Protein AF-A0A3C1VI60-F1 (afdb_monomer_lite)

Foldseek 3Di:
DVVVVVVVVLVLVVQADDDDPDDDAAQDKDKDWDWDQDQQFTKTKIKIKGFHHDDPQKTKIKIKMKIKGDWDWGADSVDGPFIKTWHIKIKIKIKMFMCGNVDSGTQKMKMWMKMWTWIWHDDDPDIDIDIDIDIDIDIDHDD

pLDDT: mean 86.21, std 11.4, range [46.69, 97.0]

Sequence (143 aa):
MSKTMDQMKESFSSSSTPLPEEAVGPGAKWEYQTRIKSQGMTIDQNLHYELIAIEGDRLTLRSTITQNAANQKIQNPAMPGLKVDLTKMTGNGTGSSTFDLGRIMPVSGTLAEKTEVIMDMNVGQQKQTMDMKMDMNITLESK

Radius of gyration: 17.86 Å; chains: 1; bounding box: 43×27×51 Å

Secondary structure (DSSP, 8-state):
-HHHHHHHHHHHHHHS----SS---TT-EEEEEEEEEETTEEEEEEEEEEEEEEETTEEEEEEEEEEEE-SEEEE-SSSTT-EEEEEEEEEEEEEEEEEETT-SS-SEEEEEEEEEEEEEEEETTEEEEEEEEEEEEEEEE--

Structure (mmCIF, N/CA/C/O backbone):
data_AF-A0A3C1VI60-F1
#
_entry.id   AF-A0A3C1VI60-F1
#
loop_
_atom_site.group_PDB
_atom_site.id
_atom_site.type_symbol
_atom_site.label_atom_id
_atom_site.label_alt_id
_atom_site.label_comp_id
_atom_site.label_asym_id
_atom_site.label_entity_id
_atom_site.label_seq_id
_atom_site.pdbx_PDB_ins_code
_atom_site.Cartn_x
_atom_site.Cartn_y
_atom_site.Cartn_z
_atom_site.occupancy
_atom_site.B_iso_or_equiv
_atom_site.auth_seq_id
_atom_site.auth_comp_id
_atom_site.auth_asym_id
_atom_site.auth_atom_id
_atom_site.pdbx_PDB_model_num
ATOM 1 N N . MET A 1 1 ? -14.517 -12.414 -22.421 1.00 46.69 1 MET A N 1
ATOM 2 C CA . MET A 1 1 ? -15.181 -12.179 -21.120 1.00 46.69 1 MET A CA 1
ATOM 3 C C . MET A 1 1 ? -14.306 -12.497 -19.898 1.00 46.69 1 MET A C 1
ATOM 5 O O . MET A 1 1 ? -14.598 -11.923 -18.863 1.00 46.69 1 MET A O 1
ATOM 9 N N . SER A 1 2 ? -13.228 -13.308 -19.963 1.00 60.38 2 SER A N 1
ATOM 10 C CA . SER A 1 2 ? -12.425 -13.597 -18.746 1.00 60.38 2 SER A CA 1
ATOM 11 C C . SER A 1 2 ? -11.623 -12.393 -18.229 1.00 60.38 2 SER A C 1
ATOM 13 O O . SER A 1 2 ? -11.704 -12.096 -17.049 1.00 60.38 2 SER A O 1
ATOM 15 N N . LYS A 1 3 ? -10.962 -11.618 -19.102 1.00 58.25 3 LYS A N 1
ATOM 16 C CA . LYS A 1 3 ? -10.099 -10.495 -18.678 1.00 58.25 3 LYS A CA 1
ATOM 17 C C . LYS A 1 3 ? -10.816 -9.439 -17.819 1.00 58.25 3 LYS A C 1
ATOM 19 O O . LYS A 1 3 ? -10.228 -8.910 -16.886 1.00 58.25 3 LYS A O 1
ATOM 24 N N . THR A 1 4 ? -12.084 -9.151 -18.116 1.00 62.44 4 THR A N 1
ATOM 25 C CA . THR A 1 4 ? -12.909 -8.212 -17.335 1.00 62.44 4 THR A CA 1
ATOM 26 C C . THR A 1 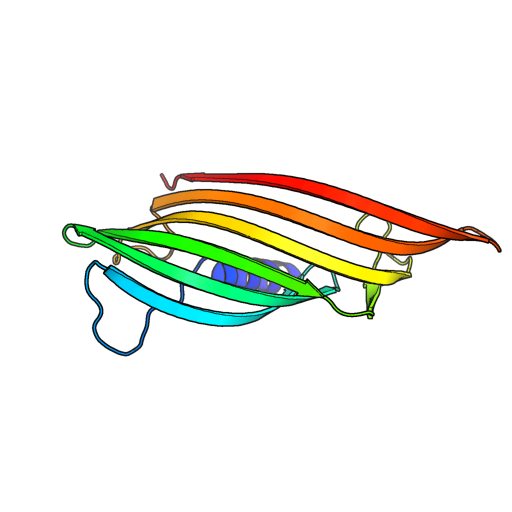4 ? -13.271 -8.781 -15.961 1.00 62.44 4 THR A C 1
ATOM 28 O O . THR A 1 4 ? -13.244 -8.054 -14.976 1.00 62.44 4 THR A O 1
ATOM 31 N N . MET A 1 5 ? -13.559 -10.084 -15.882 1.00 64.25 5 MET A N 1
ATOM 32 C CA . MET A 1 5 ? -13.832 -10.784 -14.622 1.00 64.25 5 MET A CA 1
ATOM 33 C C . MET A 1 5 ? -12.572 -10.882 -13.753 1.00 64.25 5 MET A C 1
ATOM 35 O O . MET A 1 5 ? -12.642 -10.689 -12.544 1.00 64.25 5 MET A O 1
ATOM 39 N N . ASP A 1 6 ? -11.417 -11.118 -14.378 1.00 64.44 6 ASP A N 1
ATOM 40 C CA . ASP A 1 6 ? -10.115 -11.174 -13.711 1.00 64.44 6 ASP A CA 1
ATOM 41 C C . ASP A 1 6 ? -9.741 -9.801 -13.127 1.00 64.44 6 ASP A C 1
ATOM 43 O O . ASP A 1 6 ? -9.397 -9.713 -11.952 1.00 64.44 6 ASP A O 1
ATOM 47 N N . GLN A 1 7 ? -9.931 -8.712 -13.884 1.00 60.81 7 GLN A N 1
ATOM 48 C CA . GLN A 1 7 ? -9.746 -7.342 -13.379 1.00 60.81 7 GLN A CA 1
ATOM 49 C C . GLN A 1 7 ? -10.727 -6.982 -12.257 1.00 60.81 7 GLN A C 1
ATOM 51 O O . GLN A 1 7 ? -10.355 -6.289 -11.310 1.00 60.81 7 GLN A O 1
ATOM 56 N N . MET A 1 8 ? -11.977 -7.446 -12.339 1.00 60.78 8 MET A N 1
ATOM 57 C CA . MET A 1 8 ? -12.966 -7.227 -11.283 1.00 60.78 8 MET A CA 1
ATOM 58 C C . MET A 1 8 ? -12.575 -7.978 -10.007 1.00 60.78 8 MET A C 1
ATOM 60 O O . MET A 1 8 ? -12.654 -7.414 -8.921 1.00 60.78 8 MET A O 1
ATOM 64 N N . LYS A 1 9 ? -12.085 -9.215 -10.141 1.00 59.09 9 LYS A N 1
ATOM 65 C CA . LYS A 1 9 ? -11.574 -10.021 -9.032 1.00 59.09 9 LYS A CA 1
ATOM 66 C C . LYS A 1 9 ? -10.329 -9.403 -8.402 1.00 59.09 9 LYS A C 1
ATOM 68 O O . LYS A 1 9 ? -10.267 -9.330 -7.184 1.00 59.09 9 LYS A O 1
ATOM 73 N N . GLU A 1 10 ? -9.375 -8.928 -9.200 1.00 64.31 10 GLU A N 1
ATOM 74 C CA . GLU A 1 10 ? -8.189 -8.215 -8.704 1.00 64.31 10 GLU A CA 1
ATOM 75 C C . GLU A 1 10 ? -8.582 -6.941 -7.949 1.00 64.31 10 GLU A C 1
ATOM 77 O O . GLU A 1 10 ? -8.114 -6.718 -6.834 1.00 64.31 10 GLU A O 1
ATOM 82 N N . SER A 1 11 ? -9.513 -6.159 -8.505 1.00 61.19 11 SER A N 1
ATOM 83 C CA . SER A 1 11 ? -10.050 -4.961 -7.846 1.00 61.19 11 SER A CA 1
ATOM 84 C C . SER A 1 11 ? -10.710 -5.318 -6.508 1.00 61.19 11 SER A C 1
ATOM 86 O O . SER A 1 11 ? -10.464 -4.664 -5.497 1.00 61.19 11 SER A O 1
ATOM 88 N N . PHE A 1 12 ? -11.478 -6.410 -6.470 1.00 60.28 12 PHE A N 1
ATOM 89 C CA . PHE A 1 12 ? -12.150 -6.889 -5.265 1.00 60.28 12 PHE A CA 1
ATOM 90 C C . PHE A 1 12 ? -11.169 -7.397 -4.202 1.00 60.28 12 PHE A C 1
ATOM 92 O O . PHE A 1 12 ? -11.238 -6.981 -3.048 1.00 60.28 12 PHE A O 1
ATOM 99 N N . SER A 1 13 ? -10.209 -8.238 -4.593 1.00 61.00 13 SER A N 1
ATOM 100 C CA . SER A 1 13 ? -9.163 -8.753 -3.704 1.00 61.00 13 SER A CA 1
ATOM 101 C C . SER A 1 13 ? -8.262 -7.646 -3.158 1.00 61.00 13 SER A C 1
ATOM 103 O O . SER A 1 13 ? -7.792 -7.760 -2.033 1.00 61.00 13 SER A O 1
ATOM 105 N N . SER A 1 14 ? -8.054 -6.562 -3.912 1.00 60.97 14 SER A N 1
ATOM 106 C CA . SER A 1 14 ? -7.334 -5.382 -3.415 1.00 60.97 14 SER A CA 1
ATOM 107 C C . SER A 1 14 ? -8.150 -4.533 -2.430 1.00 60.97 14 SER A C 1
ATOM 109 O O . SER A 1 14 ? -7.574 -3.786 -1.645 1.00 60.97 14 SER A O 1
ATOM 111 N N . SER A 1 15 ? -9.484 -4.654 -2.452 1.00 59.94 15 SER A N 1
ATOM 112 C CA . SER A 1 15 ? -10.396 -3.892 -1.587 1.00 59.94 15 SER A CA 1
ATOM 113 C C . SER A 1 15 ? -10.756 -4.597 -0.276 1.00 59.94 15 SER A C 1
ATOM 115 O O . SER A 1 15 ? -11.126 -3.931 0.691 1.00 59.94 15 SER A O 1
ATOM 117 N N . SER A 1 16 ? -10.634 -5.929 -0.213 1.00 65.88 16 SER A N 1
ATOM 118 C CA . SER A 1 16 ? -10.853 -6.686 1.020 1.00 65.88 16 SER A CA 1
ATOM 119 C C . SER A 1 16 ? -9.639 -6.558 1.939 1.00 65.88 16 SER A C 1
ATOM 121 O O . SER A 1 16 ? -8.559 -7.044 1.603 1.00 65.88 16 SER A O 1
ATOM 123 N N . THR A 1 17 ? -9.802 -5.932 3.105 1.00 71.62 17 THR A N 1
ATOM 124 C CA . THR A 1 17 ? -8.741 -5.910 4.117 1.00 71.62 17 THR A CA 1
ATOM 125 C C . THR A 1 17 ? -8.608 -7.287 4.773 1.00 71.62 17 THR A C 1
ATOM 127 O O . THR A 1 17 ? -9.601 -7.806 5.285 1.00 71.62 17 THR A O 1
ATOM 130 N N . PRO A 1 18 ? -7.409 -7.894 4.779 1.00 80.25 18 PRO A N 1
ATOM 131 C CA . PRO A 1 18 ? -7.190 -9.168 5.447 1.00 80.25 18 PRO A CA 1
ATOM 132 C C . PRO A 1 18 ? -7.281 -8.966 6.958 1.00 80.25 18 PRO A C 1
ATOM 134 O O . PRO A 1 18 ? -6.466 -8.255 7.546 1.00 80.25 18 PRO A O 1
ATOM 137 N N . LEU A 1 19 ? -8.291 -9.577 7.575 1.00 83.06 19 LEU A N 1
ATOM 138 C CA . LEU A 1 19 ? -8.440 -9.617 9.026 1.00 83.06 19 LEU A CA 1
ATOM 139 C C . LEU A 1 19 ? -7.627 -10.793 9.604 1.00 83.06 19 LEU A C 1
ATOM 141 O O . LEU A 1 19 ? -7.561 -11.842 8.958 1.00 83.06 19 LEU A O 1
ATOM 145 N N . 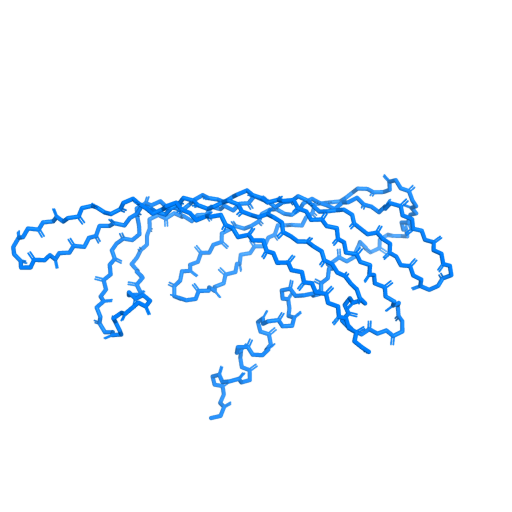PRO A 1 20 ? -7.018 -10.646 10.795 1.00 86.50 20 PRO A N 1
ATOM 146 C CA . PRO A 1 20 ? -6.345 -11.750 11.482 1.00 86.50 20 PRO A CA 1
ATOM 147 C C . PRO A 1 20 ? -7.301 -12.899 11.844 1.00 86.50 20 PRO A C 1
ATOM 149 O O . PRO A 1 20 ? -8.491 -12.673 12.051 1.00 86.50 20 PRO A O 1
ATOM 152 N N . GLU A 1 21 ? -6.772 -14.124 11.958 1.00 85.38 21 GLU A N 1
ATOM 153 C CA . GLU A 1 21 ? -7.546 -15.287 12.436 1.00 85.38 21 GLU A CA 1
ATOM 154 C C . GLU A 1 21 ? -7.887 -15.184 13.930 1.00 85.38 21 GLU A C 1
ATOM 156 O O . GLU A 1 21 ? -8.937 -15.649 14.375 1.00 85.38 21 GLU A O 1
ATOM 161 N N . GLU A 1 22 ? -7.000 -14.567 14.710 1.00 86.56 22 GLU A N 1
ATOM 162 C CA . GLU A 1 22 ? -7.229 -14.303 16.125 1.00 86.56 22 GLU A CA 1
ATOM 163 C C . GLU A 1 22 ? -8.227 -13.158 16.311 1.00 86.56 22 GLU A C 1
ATOM 165 O O . GLU A 1 22 ? -8.251 -12.187 15.551 1.00 86.56 22 GLU A O 1
ATOM 170 N N . ALA A 1 23 ? -9.038 -13.242 17.366 1.00 85.19 23 ALA A N 1
ATOM 171 C CA . ALA A 1 23 ? -9.946 -12.162 17.717 1.00 85.19 23 ALA A CA 1
ATOM 172 C C . ALA A 1 23 ? -9.150 -10.896 18.071 1.00 85.19 23 ALA A C 1
ATOM 174 O O . ALA A 1 23 ? -8.336 -10.893 18.995 1.00 85.19 23 ALA A O 1
ATOM 175 N N . VAL A 1 24 ? -9.422 -9.808 17.353 1.00 88.56 24 VAL A N 1
ATOM 176 C CA . VAL A 1 24 ? -8.772 -8.510 17.552 1.00 88.56 24 VAL A CA 1
ATOM 177 C C . VAL A 1 24 ? -9.752 -7.461 18.066 1.00 88.56 24 VAL A C 1
ATOM 179 O O . VAL A 1 24 ? -10.942 -7.489 17.758 1.00 88.56 24 VAL A O 1
ATOM 182 N N . GLY A 1 25 ? -9.236 -6.516 18.851 1.00 90.62 25 GLY A N 1
ATOM 183 C CA . GLY A 1 25 ? -9.973 -5.356 19.351 1.00 90.62 25 GLY A CA 1
ATOM 184 C C . GLY A 1 25 ? -9.270 -4.035 19.018 1.00 90.62 25 GLY A C 1
ATOM 185 O O . GLY A 1 25 ? -8.192 -4.045 18.417 1.00 90.62 25 GLY A O 1
ATOM 186 N N . PRO A 1 26 ? -9.854 -2.887 19.402 1.00 93.94 26 PRO A N 1
ATOM 187 C CA . PRO A 1 26 ? -9.238 -1.578 19.194 1.00 93.94 26 PRO A CA 1
ATOM 188 C C . PRO A 1 26 ? -7.790 -1.519 19.707 1.00 93.94 26 PRO A C 1
ATOM 190 O O . PRO A 1 26 ? -7.484 -1.988 20.801 1.00 93.94 26 PRO A O 1
ATOM 193 N N . GLY A 1 27 ? -6.898 -0.948 18.901 1.00 92.88 27 GLY A N 1
ATOM 194 C CA . GLY A 1 27 ? -5.453 -0.893 19.127 1.00 92.88 27 GLY A CA 1
ATOM 195 C C . GLY A 1 27 ? -4.669 -2.077 18.553 1.00 92.88 27 GLY A C 1
ATOM 196 O O . GLY A 1 27 ? -3.438 -2.011 18.518 1.00 92.88 27 GLY A O 1
ATOM 197 N N . ALA A 1 28 ? -5.338 -3.135 18.082 1.00 95.31 28 ALA A N 1
ATOM 198 C CA . ALA A 1 28 ? -4.670 -4.258 17.430 1.00 95.31 28 ALA A CA 1
ATOM 199 C C . ALA A 1 28 ? -3.949 -3.815 16.152 1.00 95.31 28 ALA A C 1
ATOM 201 O O . ALA A 1 28 ? -4.456 -2.987 15.389 1.00 95.31 28 ALA A O 1
ATOM 202 N N . LYS A 1 29 ? -2.769 -4.396 15.921 1.00 95.50 29 LYS A N 1
ATOM 203 C CA . LYS A 1 29 ? -1.912 -4.112 14.768 1.00 95.50 29 LYS A CA 1
ATOM 204 C C . LYS A 1 29 ? -1.473 -5.404 14.122 1.00 95.50 29 LYS A C 1
ATOM 206 O O . LYS A 1 29 ? -1.083 -6.334 14.823 1.00 95.50 29 LYS A O 1
ATOM 211 N N . TRP A 1 30 ? -1.510 -5.440 12.801 1.00 94.75 30 TRP A N 1
ATOM 212 C CA . TRP A 1 30 ? -1.040 -6.588 12.044 1.00 94.75 30 TRP A CA 1
ATOM 213 C C . TRP A 1 30 ? -0.427 -6.154 10.725 1.00 94.75 30 TRP A C 1
ATOM 215 O O . TRP A 1 30 ? -0.640 -5.043 10.236 1.00 94.75 30 TRP A O 1
ATOM 225 N N . GLU A 1 31 ? 0.367 -7.060 10.178 1.00 93.50 31 GLU A N 1
ATOM 226 C CA . GLU A 1 31 ? 1.062 -6.894 8.917 1.00 93.50 31 GLU A CA 1
ATOM 227 C C . GLU A 1 31 ? 0.508 -7.892 7.905 1.00 93.50 31 GLU A C 1
ATOM 229 O O . GLU A 1 31 ? 0.200 -9.038 8.242 1.00 93.50 31 GLU A O 1
ATOM 234 N N . TYR A 1 32 ? 0.388 -7.453 6.660 1.00 91.19 32 TYR A N 1
ATOM 235 C CA . TYR A 1 32 ? 0.019 -8.295 5.543 1.00 91.19 32 TYR A CA 1
ATOM 236 C C . TYR A 1 32 ? 0.946 -8.026 4.368 1.00 91.19 32 TYR A C 1
ATOM 238 O O . TYR A 1 32 ? 0.960 -6.941 3.786 1.00 91.19 32 TYR A O 1
ATOM 246 N N . GLN A 1 33 ? 1.706 -9.052 4.009 1.00 92.75 33 GLN A N 1
ATOM 247 C CA . GLN A 1 33 ? 2.586 -9.026 2.856 1.00 92.75 33 GLN A CA 1
ATOM 248 C C . GLN A 1 33 ? 1.913 -9.745 1.699 1.00 92.75 33 GLN A C 1
ATOM 250 O O . GLN A 1 33 ? 1.429 -10.870 1.835 1.00 92.75 33 GLN A O 1
ATOM 255 N N . THR A 1 34 ? 1.902 -9.102 0.542 1.00 90.44 34 THR A N 1
ATOM 256 C CA . THR A 1 34 ? 1.328 -9.682 -0.664 1.00 90.44 34 THR A CA 1
ATOM 257 C C . THR A 1 34 ? 2.130 -9.295 -1.890 1.00 90.44 34 THR A C 1
ATOM 259 O O . THR A 1 34 ? 2.900 -8.337 -1.896 1.00 90.44 34 THR A O 1
ATOM 262 N N . ARG A 1 35 ? 1.945 -10.069 -2.951 1.00 90.44 35 ARG A N 1
ATOM 263 C CA . ARG A 1 35 ? 2.530 -9.810 -4.258 1.00 90.44 35 ARG A CA 1
ATOM 264 C C . ARG A 1 35 ? 1.405 -9.666 -5.259 1.00 90.44 35 ARG A C 1
ATOM 266 O O . ARG A 1 35 ? 0.755 -10.653 -5.607 1.00 90.44 35 ARG A O 1
ATOM 273 N N . ILE A 1 36 ? 1.203 -8.451 -5.748 1.00 87.38 36 ILE A N 1
ATOM 274 C CA . ILE A 1 36 ? 0.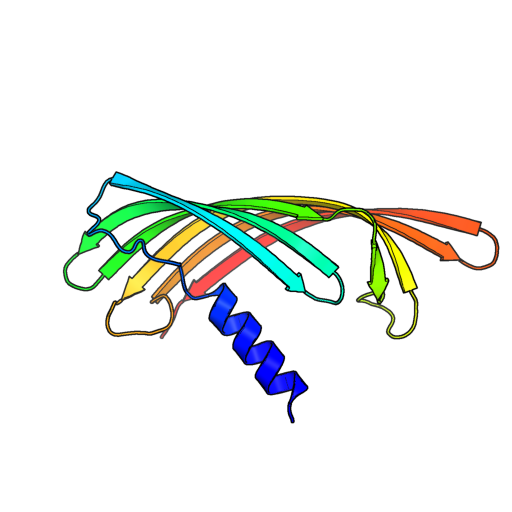173 -8.160 -6.740 1.00 87.38 36 ILE A CA 1
ATOM 275 C C . ILE A 1 36 ? 0.770 -8.139 -8.142 1.00 87.38 36 ILE A C 1
ATOM 277 O O . ILE A 1 36 ? 1.932 -7.784 -8.352 1.00 87.38 36 ILE A O 1
ATOM 281 N N . LYS A 1 37 ? -0.047 -8.516 -9.124 1.00 84.38 37 LYS A N 1
ATOM 282 C CA . LYS A 1 37 ? 0.246 -8.286 -10.535 1.00 84.38 37 LYS A CA 1
ATOM 283 C C . LYS A 1 37 ? -0.676 -7.181 -11.019 1.00 84.38 37 LYS A C 1
ATOM 285 O O . LYS A 1 37 ? -1.884 -7.342 -10.968 1.00 84.38 37 LYS A O 1
ATOM 290 N N . SER A 1 38 ? -0.118 -6.064 -11.465 1.00 77.06 38 SER A N 1
ATOM 291 C CA . SER A 1 38 ? -0.899 -4.924 -11.945 1.00 77.06 38 SER A CA 1
ATOM 292 C C . SER A 1 38 ? -0.248 -4.338 -13.183 1.00 77.06 38 SER A C 1
ATOM 294 O O . SER A 1 38 ? 0.955 -4.097 -13.200 1.00 77.06 38 SER A O 1
ATOM 296 N N . GLN A 1 39 ? -1.033 -4.150 -14.248 1.00 73.38 39 GLN A N 1
ATOM 297 C CA . GLN A 1 39 ? -0.571 -3.552 -15.511 1.00 73.38 39 GLN A CA 1
ATOM 298 C C . GLN A 1 39 ? 0.688 -4.227 -16.103 1.00 73.38 39 GLN A C 1
ATOM 300 O O . GLN A 1 39 ? 1.500 -3.598 -16.772 1.00 73.38 39 GLN A O 1
ATOM 305 N N . GLY A 1 40 ? 0.864 -5.531 -15.864 1.00 78.50 40 GLY A N 1
ATOM 306 C CA . GLY A 1 40 ? 2.040 -6.284 -16.316 1.00 78.50 40 GLY A CA 1
ATOM 307 C C . GLY A 1 40 ? 3.280 -6.152 -15.424 1.00 78.50 40 GLY A C 1
ATOM 308 O O . GLY A 1 40 ? 4.307 -6.733 -15.762 1.00 78.50 40 GLY A O 1
ATOM 309 N N . MET A 1 41 ? 3.181 -5.446 -14.297 1.00 86.44 41 MET A N 1
ATOM 310 C CA . MET A 1 41 ? 4.189 -5.388 -13.239 1.00 86.44 41 MET A CA 1
ATOM 311 C C . MET A 1 41 ? 3.864 -6.396 -12.140 1.00 86.44 41 MET A C 1
ATOM 313 O O . MET A 1 41 ? 2.701 -6.607 -11.807 1.00 86.44 41 MET A O 1
ATOM 317 N N . THR A 1 42 ? 4.894 -6.985 -11.548 1.00 91.56 42 THR A N 1
ATOM 318 C CA . THR A 1 42 ? 4.824 -7.713 -10.279 1.00 91.56 42 THR A CA 1
ATOM 319 C C . THR A 1 42 ? 5.333 -6.795 -9.178 1.00 91.56 42 THR A C 1
ATOM 321 O O . THR A 1 42 ? 6.481 -6.358 -9.244 1.00 91.56 42 THR A O 1
ATOM 324 N N . ILE A 1 43 ? 4.485 -6.493 -8.201 1.00 92.75 43 ILE A N 1
ATOM 325 C CA . ILE A 1 43 ? 4.753 -5.528 -7.132 1.00 92.75 43 ILE A CA 1
ATOM 326 C C . ILE A 1 43 ? 4.646 -6.270 -5.805 1.00 92.75 43 ILE A C 1
ATOM 328 O O . ILE A 1 43 ? 3.630 -6.911 -5.534 1.00 92.75 43 ILE A O 1
ATOM 332 N N . ASP A 1 44 ? 5.690 -6.184 -4.990 1.00 95.06 44 ASP A N 1
ATOM 333 C CA . ASP A 1 44 ? 5.641 -6.604 -3.597 1.00 95.06 44 ASP A CA 1
ATOM 334 C C . ASP A 1 44 ? 5.053 -5.453 -2.777 1.00 95.06 44 ASP A C 1
ATOM 336 O O . ASP A 1 44 ? 5.471 -4.299 -2.909 1.00 95.06 44 ASP A O 1
ATOM 340 N N . GLN A 1 45 ? 4.053 -5.764 -1.960 1.00 94.06 45 GLN A N 1
ATOM 341 C CA . GLN A 1 45 ? 3.396 -4.820 -1.071 1.00 94.06 45 GLN A CA 1
ATOM 342 C C . GLN A 1 45 ? 3.487 -5.325 0.361 1.00 94.06 45 GLN A C 1
ATOM 344 O O . GLN A 1 45 ? 3.221 -6.496 0.638 1.00 94.06 45 GLN A O 1
ATOM 349 N N . ASN A 1 46 ? 3.803 -4.415 1.269 1.00 95.38 46 ASN A N 1
ATOM 350 C CA . ASN A 1 46 ? 3.695 -4.641 2.695 1.00 95.38 46 ASN A CA 1
ATOM 351 C C . ASN A 1 46 ? 2.716 -3.627 3.290 1.00 95.38 46 ASN A C 1
ATOM 353 O O . ASN A 1 46 ? 2.923 -2.413 3.181 1.00 95.38 46 ASN A O 1
ATOM 357 N N . LEU A 1 47 ? 1.629 -4.143 3.857 1.00 94.19 47 LEU A N 1
ATOM 358 C CA . LEU A 1 47 ? 0.546 -3.376 4.447 1.00 94.19 47 LEU A CA 1
ATOM 359 C C . LEU A 1 47 ? 0.571 -3.549 5.961 1.00 94.19 47 LEU A C 1
ATOM 361 O O . LEU A 1 47 ? 0.513 -4.669 6.459 1.00 94.19 47 LEU A O 1
ATOM 365 N N . HIS A 1 48 ? 0.584 -2.441 6.694 1.00 95.38 48 HIS A N 1
ATOM 366 C CA . HIS A 1 48 ? 0.375 -2.454 8.136 1.00 95.38 48 HIS A CA 1
ATOM 367 C C . HIS A 1 48 ? -0.983 -1.861 8.452 1.00 95.38 48 HIS A C 1
ATOM 369 O O . HIS A 1 48 ? -1.304 -0.755 8.016 1.00 95.38 48 HIS A O 1
ATOM 375 N N . TYR A 1 49 ? -1.755 -2.584 9.247 1.00 95.00 49 TYR A N 1
ATOM 376 C CA . TYR A 1 49 ? -3.075 -2.173 9.687 1.00 95.00 49 TYR A CA 1
ATOM 377 C C . TYR A 1 49 ? -3.082 -1.896 11.185 1.00 95.00 49 TYR A C 1
ATOM 379 O O . TYR A 1 49 ? -2.386 -2.548 11.963 1.00 95.00 49 TYR A O 1
ATOM 387 N N . GLU A 1 50 ? -3.898 -0.928 11.583 1.00 96.06 50 GLU A N 1
ATOM 388 C CA . GLU A 1 50 ? -4.238 -0.632 12.969 1.00 96.06 50 GLU A CA 1
ATOM 389 C C . GLU A 1 50 ? -5.760 -0.528 13.071 1.00 96.06 50 GLU A C 1
ATOM 391 O O . GLU A 1 50 ? -6.381 0.300 12.396 1.00 96.06 50 GLU A O 1
ATOM 396 N N . LEU A 1 51 ? -6.366 -1.364 13.912 1.00 95.75 51 LEU A N 1
ATOM 397 C CA . LEU A 1 51 ? -7.787 -1.274 14.219 1.00 95.75 51 LEU A CA 1
ATOM 398 C C . LEU A 1 51 ? -8.011 -0.124 15.198 1.00 95.75 51 LEU A C 1
ATOM 400 O O . LEU A 1 51 ? -7.606 -0.189 16.352 1.00 95.75 51 LEU A O 1
ATOM 404 N N . ILE A 1 52 ? -8.657 0.941 14.736 1.00 97.00 52 ILE A N 1
ATOM 405 C CA . ILE A 1 52 ? -8.850 2.168 15.511 1.00 97.00 52 ILE A CA 1
ATOM 406 C C . ILE A 1 52 ? -10.084 2.061 16.402 1.00 97.00 52 ILE A C 1
ATOM 408 O O . ILE A 1 52 ? -10.027 2.418 17.576 1.00 97.00 52 ILE A O 1
ATOM 412 N N . ALA A 1 53 ? -11.195 1.571 15.851 1.00 95.56 53 ALA A N 1
ATOM 413 C CA . ALA A 1 53 ? -12.470 1.516 16.553 1.00 95.56 53 ALA A CA 1
ATOM 414 C C . ALA A 1 53 ? -13.352 0.373 16.045 1.00 95.56 53 ALA A C 1
ATOM 416 O O . ALA A 1 53 ? -13.293 0.010 14.867 1.00 95.56 53 ALA A O 1
ATOM 417 N N . ILE A 1 54 ? -14.186 -0.141 16.951 1.00 94.50 54 ILE A N 1
ATOM 418 C CA . ILE A 1 54 ? -15.304 -1.042 16.665 1.00 94.50 54 ILE A CA 1
ATOM 419 C C . ILE A 1 54 ? -16.565 -0.397 17.246 1.00 94.50 54 ILE A C 1
ATOM 421 O O . ILE A 1 54 ? -16.635 -0.163 18.452 1.00 94.50 54 ILE A O 1
ATOM 425 N N . GLU A 1 55 ? -17.557 -0.128 16.402 1.00 94.06 55 GLU A N 1
ATOM 426 C CA . GLU A 1 55 ? -18.833 0.488 16.771 1.00 94.06 55 GLU A CA 1
ATOM 427 C C . GLU A 1 55 ? -19.983 -0.355 16.209 1.00 94.06 55 GLU A C 1
ATOM 429 O O . GLU A 1 55 ? -20.388 -0.203 15.058 1.00 94.06 55 GLU A O 1
ATOM 434 N N . GLY A 1 56 ? -20.490 -1.294 17.013 1.00 91.81 56 GLY A N 1
ATOM 435 C CA . GLY A 1 56 ? -21.465 -2.276 16.535 1.00 91.81 56 GLY A CA 1
ATOM 436 C C . GLY A 1 56 ? -20.850 -3.189 15.472 1.00 91.81 56 GLY A C 1
ATOM 437 O O . GLY A 1 56 ? -19.934 -3.951 15.773 1.00 91.81 56 GLY A O 1
ATOM 438 N N . ASP A 1 57 ? -21.352 -3.105 14.242 1.00 91.00 57 ASP A N 1
ATOM 439 C CA . ASP A 1 57 ? -20.854 -3.825 13.063 1.00 91.00 57 ASP A CA 1
ATOM 440 C C . ASP A 1 57 ? -19.831 -3.023 12.240 1.00 91.00 57 ASP A C 1
ATOM 442 O O . ASP A 1 57 ? -19.350 -3.510 11.212 1.00 91.00 57 ASP A O 1
ATOM 446 N N . ARG A 1 58 ? -19.474 -1.807 12.682 1.00 92.88 58 ARG A N 1
ATOM 447 C CA . ARG A 1 58 ? -18.546 -0.924 11.970 1.00 92.88 58 ARG A CA 1
ATOM 448 C C . ARG A 1 58 ? -17.133 -1.014 12.514 1.00 92.88 58 ARG A C 1
ATOM 450 O O . ARG A 1 58 ? -16.908 -0.867 13.712 1.00 92.88 58 ARG A O 1
ATOM 457 N N . LEU A 1 59 ? -16.172 -1.182 11.611 1.00 92.94 59 LEU A N 1
ATOM 458 C CA . LEU A 1 59 ? -14.742 -1.196 11.915 1.00 92.94 59 LEU A CA 1
ATOM 459 C C . LEU A 1 59 ? -14.073 0.005 11.262 1.00 92.94 59 LEU A C 1
ATOM 461 O O . LEU A 1 59 ? -14.282 0.241 10.076 1.00 92.94 59 LEU A O 1
ATOM 465 N N . THR A 1 60 ? -13.227 0.724 11.994 1.00 95.12 60 THR A N 1
ATOM 466 C CA . THR A 1 60 ? -12.351 1.746 11.402 1.00 95.12 60 THR A CA 1
ATOM 467 C C . THR A 1 60 ? -10.910 1.277 11.450 1.00 95.12 60 THR A C 1
ATOM 469 O O . THR A 1 60 ? -10.380 1.007 12.527 1.00 95.12 60 THR A O 1
ATOM 472 N N . LEU A 1 61 ? -10.271 1.207 10.286 1.00 94.81 61 LEU A N 1
ATOM 473 C CA . LEU A 1 61 ? -8.886 0.792 10.122 1.00 94.81 61 LEU A CA 1
ATOM 474 C C . LEU A 1 61 ? -8.044 1.953 9.619 1.00 94.81 61 LEU A C 1
ATOM 476 O O . LEU A 1 61 ? -8.433 2.660 8.690 1.00 94.81 61 LEU A O 1
ATOM 480 N N . ARG A 1 62 ? -6.852 2.099 10.187 1.00 96.31 62 ARG A N 1
ATOM 481 C CA . ARG A 1 62 ? -5.768 2.872 9.587 1.00 96.31 62 ARG A CA 1
ATOM 482 C C . ARG A 1 62 ? -4.825 1.911 8.884 1.00 96.31 62 ARG A C 1
ATOM 484 O O . ARG A 1 62 ? -4.543 0.839 9.411 1.00 96.31 62 ARG A O 1
ATOM 491 N N . SER A 1 63 ? -4.320 2.309 7.725 1.00 95.00 63 SER A N 1
ATOM 492 C CA . SER A 1 63 ? -3.364 1.516 6.959 1.00 95.00 63 SER A CA 1
ATOM 493 C C . SER A 1 63 ? -2.137 2.332 6.575 1.00 95.00 63 SER A C 1
ATOM 495 O O . SER A 1 63 ? -2.256 3.500 6.200 1.00 95.00 63 SER A O 1
ATOM 497 N N . THR A 1 64 ? -0.968 1.704 6.595 1.00 96.56 64 THR A N 1
ATOM 498 C CA . THR A 1 64 ? 0.214 2.170 5.868 1.00 96.56 64 THR A CA 1
ATOM 499 C C . THR A 1 64 ? 0.614 1.120 4.845 1.00 96.56 64 THR A C 1
ATOM 501 O O . THR A 1 64 ? 0.460 -0.077 5.074 1.00 96.56 64 THR A O 1
ATOM 504 N N . ILE A 1 65 ? 1.075 1.571 3.685 1.00 95.19 65 ILE A N 1
ATOM 505 C CA . ILE A 1 65 ? 1.438 0.712 2.563 1.00 95.19 65 ILE A CA 1
ATOM 506 C C . ILE A 1 65 ? 2.855 1.071 2.157 1.00 95.19 65 ILE A C 1
ATOM 508 O O . ILE A 1 65 ? 3.169 2.246 1.974 1.00 95.19 65 ILE A O 1
ATOM 512 N N . THR A 1 66 ? 3.691 0.060 1.980 1.00 96.94 66 THR A N 1
ATOM 513 C CA . THR A 1 66 ? 4.971 0.188 1.290 1.00 96.94 66 THR A CA 1
ATOM 514 C C . THR A 1 66 ? 4.969 -0.746 0.094 1.00 96.94 66 THR A C 1
ATOM 516 O O . THR A 1 66 ? 4.424 -1.849 0.152 1.00 96.94 66 THR A O 1
ATOM 519 N N . GLN A 1 67 ? 5.518 -0.278 -1.018 1.00 95.69 67 GLN A N 1
ATOM 520 C CA . GLN A 1 67 ? 5.544 -1.021 -2.266 1.00 95.69 67 GLN A CA 1
ATOM 521 C C . GLN A 1 67 ? 6.934 -0.987 -2.866 1.00 95.69 67 GLN A C 1
ATOM 523 O O . GLN A 1 67 ? 7.605 0.050 -2.858 1.00 95.69 67 GLN A O 1
ATOM 528 N N . ASN A 1 68 ? 7.326 -2.098 -3.471 1.00 96.50 68 ASN A N 1
ATOM 529 C CA . ASN A 1 68 ? 8.518 -2.167 -4.287 1.00 96.50 68 ASN A CA 1
ATOM 530 C C . ASN A 1 68 ? 8.310 -3.104 -5.473 1.00 96.50 68 ASN A C 1
ATOM 532 O O . ASN A 1 68 ? 7.618 -4.116 -5.387 1.00 96.50 68 ASN A O 1
ATOM 536 N N . ALA A 1 69 ? 8.968 -2.798 -6.584 1.00 95.25 69 ALA A N 1
ATOM 537 C CA . ALA A 1 69 ? 9.086 -3.730 -7.691 1.00 95.25 69 ALA A CA 1
ATOM 538 C C . ALA A 1 69 ? 10.536 -3.764 -8.173 1.00 95.25 69 ALA A C 1
ATOM 540 O O . ALA A 1 69 ? 11.151 -2.721 -8.414 1.00 95.25 69 ALA A O 1
ATOM 541 N N . ALA A 1 70 ? 11.075 -4.977 -8.287 1.00 91.50 70 ALA A N 1
ATOM 542 C CA . ALA A 1 70 ? 12.408 -5.215 -8.824 1.00 91.50 70 ALA A CA 1
ATOM 543 C C . ALA A 1 70 ? 12.428 -5.084 -10.355 1.00 91.50 70 ALA A C 1
ATOM 545 O O . ALA A 1 70 ? 11.375 -4.996 -10.999 1.00 91.50 70 ALA A O 1
ATOM 546 N N . ASN A 1 71 ? 13.638 -5.123 -10.924 1.00 93.50 71 ASN A N 1
ATOM 547 C CA . ASN A 1 71 ? 13.852 -5.040 -12.365 1.00 93.50 71 ASN A CA 1
ATOM 548 C C . ASN A 1 71 ? 13.040 -6.091 -13.118 1.00 93.50 71 ASN A C 1
ATOM 550 O O . ASN A 1 71 ? 13.182 -7.290 -12.869 1.00 93.50 71 ASN A O 1
ATOM 554 N N . GLN A 1 72 ? 12.222 -5.649 -14.069 1.00 93.69 72 GLN A N 1
ATOM 555 C CA . GLN A 1 72 ? 11.381 -6.544 -14.857 1.00 93.69 72 GLN A CA 1
ATOM 556 C C . GLN A 1 72 ? 10.961 -5.905 -16.179 1.00 93.69 72 GLN A C 1
ATOM 558 O O . GLN A 1 72 ? 10.835 -4.689 -16.299 1.00 93.69 72 GLN A O 1
ATOM 563 N N . LYS A 1 73 ? 10.706 -6.748 -17.181 1.00 90.81 73 LYS A N 1
ATOM 564 C CA . LYS A 1 73 ? 10.156 -6.304 -18.464 1.00 90.81 73 LYS A CA 1
ATOM 565 C C . LYS A 1 73 ? 8.650 -6.184 -18.362 1.00 90.81 73 LYS A C 1
ATOM 567 O O . LYS A 1 73 ? 7.979 -7.182 -18.104 1.00 90.81 73 LYS A O 1
ATOM 572 N N . ILE A 1 74 ? 8.133 -4.994 -18.630 1.00 89.31 74 ILE A N 1
ATOM 573 C CA . ILE A 1 74 ? 6.708 -4.687 -18.501 1.00 89.31 74 ILE A CA 1
ATOM 574 C C . ILE A 1 74 ? 6.171 -4.191 -19.839 1.00 89.31 74 ILE A C 1
ATOM 576 O O . ILE A 1 74 ? 6.921 -3.719 -20.699 1.00 89.31 74 ILE A O 1
ATOM 580 N N . GLN A 1 75 ? 4.868 -4.342 -20.048 1.00 82.12 75 GLN A N 1
ATOM 581 C CA . GLN A 1 75 ? 4.216 -3.683 -21.176 1.00 82.12 75 GLN A CA 1
ATOM 582 C C . GLN A 1 75 ? 4.098 -2.198 -20.852 1.00 82.12 75 GLN A C 1
ATOM 584 O O . GLN A 1 75 ? 3.744 -1.847 -19.729 1.00 82.12 75 GLN A O 1
ATOM 589 N N . ASN A 1 76 ? 4.389 -1.333 -21.821 1.00 74.88 76 ASN A N 1
ATOM 590 C CA . ASN A 1 76 ? 4.185 0.096 -21.646 1.00 74.88 76 ASN A CA 1
ATOM 591 C C . ASN A 1 76 ? 2.676 0.364 -21.448 1.00 74.88 76 ASN A C 1
ATOM 593 O O . ASN A 1 76 ? 1.898 0.048 -22.355 1.00 74.88 76 ASN A O 1
ATOM 597 N N . PRO A 1 77 ? 2.246 0.951 -20.312 1.00 66.88 77 PRO A N 1
ATOM 598 C CA . PRO A 1 77 ? 0.826 1.192 -20.046 1.00 66.88 77 PRO A CA 1
ATOM 599 C C . PRO A 1 77 ? 0.166 2.137 -21.060 1.00 66.88 77 PRO A C 1
ATOM 601 O O . PRO A 1 77 ? -1.023 2.006 -21.339 1.00 66.88 77 PRO A O 1
ATOM 604 N N . ALA A 1 78 ? 0.935 3.067 -21.638 1.00 71.25 78 ALA A N 1
ATOM 605 C CA . ALA A 1 78 ? 0.460 4.037 -22.623 1.00 71.25 78 ALA A CA 1
ATOM 606 C C . ALA A 1 78 ? 0.533 3.521 -24.072 1.00 71.25 78 ALA A C 1
ATOM 608 O O . ALA A 1 78 ? -0.164 4.037 -24.943 1.00 71.25 78 ALA A O 1
ATOM 609 N N . MET A 1 79 ? 1.372 2.515 -24.350 1.00 73.75 79 MET A N 1
ATOM 610 C CA . MET A 1 79 ? 1.607 1.989 -25.700 1.00 73.75 79 MET A CA 1
ATOM 611 C C . MET A 1 79 ? 1.587 0.453 -25.713 1.00 73.75 79 MET A C 1
ATOM 613 O O . MET A 1 79 ? 2.636 -0.187 -25.564 1.00 73.75 79 MET A O 1
ATOM 617 N N . PRO A 1 80 ? 0.410 -0.163 -25.932 1.00 72.56 80 PRO A N 1
ATOM 618 C CA . PRO A 1 80 ? 0.287 -1.611 -26.048 1.00 72.56 80 PRO A CA 1
ATOM 619 C C . PRO A 1 80 ? 1.234 -2.183 -27.113 1.00 72.56 80 PRO A C 1
ATOM 621 O O . PRO A 1 80 ? 1.305 -1.681 -28.231 1.00 72.56 80 PRO A O 1
ATOM 624 N N . GLY A 1 81 ? 1.960 -3.249 -26.770 1.00 75.31 81 GLY A N 1
ATOM 625 C CA . GLY A 1 81 ? 2.916 -3.913 -27.667 1.00 75.31 81 GLY A CA 1
ATOM 626 C C . GLY A 1 81 ? 4.368 -3.435 -27.540 1.00 75.31 81 GLY A C 1
ATOM 627 O O . GLY A 1 81 ? 5.272 -4.177 -27.927 1.00 75.31 81 GLY A O 1
ATOM 628 N N . LEU A 1 82 ? 4.621 -2.274 -26.926 1.00 82.69 82 LEU A N 1
ATOM 629 C CA . LEU A 1 82 ? 5.973 -1.844 -26.570 1.00 82.69 82 LEU A CA 1
ATOM 630 C C . LEU A 1 82 ? 6.364 -2.421 -25.204 1.00 82.69 82 LEU A C 1
ATOM 632 O O . LEU A 1 82 ? 5.649 -2.244 -24.217 1.00 82.69 82 LEU A O 1
ATOM 636 N N . LYS A 1 83 ? 7.509 -3.106 -25.136 1.00 83.62 83 LYS A N 1
ATOM 637 C CA . LYS A 1 83 ? 8.108 -3.536 -23.866 1.00 83.62 83 LYS A CA 1
ATOM 638 C C . LYS A 1 83 ? 9.095 -2.482 -23.382 1.00 83.62 83 LYS A C 1
ATOM 640 O O . LYS A 1 83 ? 9.903 -2.001 -24.172 1.00 83.62 83 LYS A O 1
ATOM 645 N N . VAL A 1 84 ? 9.041 -2.174 -22.093 1.00 88.81 84 VAL A N 1
ATOM 646 C CA . VAL A 1 84 ? 10.000 -1.301 -21.406 1.00 88.81 84 VAL A CA 1
ATOM 647 C C . VAL A 1 84 ? 10.622 -2.056 -20.239 1.00 88.81 84 VAL A C 1
ATOM 649 O O . VAL A 1 84 ? 10.027 -3.004 -19.713 1.00 88.81 84 VAL A O 1
ATOM 652 N N . ASP A 1 85 ? 11.833 -1.666 -19.865 1.00 91.50 85 ASP A N 1
ATOM 653 C CA . ASP A 1 85 ? 12.508 -2.216 -18.698 1.00 91.50 85 ASP A CA 1
ATOM 654 C C . ASP A 1 85 ? 12.140 -1.342 -17.494 1.00 91.50 85 ASP A C 1
ATOM 656 O O . ASP A 1 85 ? 12.517 -0.176 -17.419 1.00 91.50 85 ASP A O 1
ATOM 660 N N . LEU A 1 86 ? 11.364 -1.886 -16.557 1.00 93.00 86 LEU A N 1
ATOM 661 C CA . LEU A 1 86 ? 11.202 -1.269 -15.246 1.00 93.00 86 LEU A CA 1
ATOM 662 C C . LEU A 1 86 ? 12.509 -1.475 -14.485 1.00 93.00 86 LEU A C 1
ATOM 664 O O . LEU A 1 86 ? 12.905 -2.619 -14.268 1.00 93.00 86 LEU A O 1
ATOM 668 N N . THR A 1 87 ? 13.156 -0.388 -14.079 1.00 93.94 87 THR A N 1
ATOM 669 C CA . THR A 1 87 ? 14.425 -0.402 -13.332 1.00 93.94 87 THR A CA 1
ATOM 670 C C . THR A 1 87 ? 14.196 -0.213 -11.835 1.00 93.94 87 THR A C 1
ATOM 672 O O . THR A 1 87 ? 14.997 -0.627 -11.004 1.00 93.94 87 THR A O 1
ATOM 675 N N . LYS A 1 88 ? 13.107 0.450 -11.449 1.00 93.06 88 LYS A N 1
ATOM 676 C CA . LYS A 1 88 ? 12.736 0.592 -10.042 1.00 93.06 88 LYS A CA 1
ATOM 677 C C . LYS A 1 88 ? 11.284 1.014 -9.937 1.00 93.06 88 LYS A C 1
ATOM 679 O O . LYS A 1 88 ? 10.845 1.889 -10.676 1.00 93.06 88 LYS A O 1
ATOM 684 N N . MET A 1 89 ? 10.573 0.465 -8.966 1.00 94.81 89 MET A N 1
ATOM 685 C CA . MET A 1 89 ? 9.363 1.085 -8.440 1.00 94.81 89 MET A CA 1
ATOM 686 C C . MET A 1 89 ? 9.448 1.092 -6.922 1.00 94.81 89 MET A C 1
ATOM 688 O O . MET A 1 89 ? 9.778 0.067 -6.324 1.00 94.81 89 MET A O 1
ATOM 692 N N . THR A 1 90 ? 9.122 2.226 -6.314 1.00 96.75 90 THR A N 1
ATOM 693 C CA . THR A 1 90 ? 8.910 2.342 -4.868 1.00 96.75 90 THR A CA 1
ATOM 694 C C . THR A 1 90 ? 7.659 3.152 -4.592 1.00 96.75 90 THR A C 1
ATOM 696 O O . THR A 1 90 ? 7.447 4.178 -5.234 1.00 96.75 90 THR A O 1
ATOM 699 N N . GLY A 1 91 ? 6.854 2.720 -3.629 1.00 95.94 91 GLY A N 1
ATOM 700 C CA . GLY A 1 91 ? 5.632 3.406 -3.223 1.00 95.94 91 GLY A CA 1
ATOM 701 C C . GLY A 1 91 ? 5.493 3.454 -1.709 1.00 95.94 91 GLY A C 1
ATOM 702 O O . GLY A 1 91 ? 5.910 2.524 -1.022 1.00 95.94 91 GLY A O 1
ATOM 703 N N . ASN A 1 92 ? 4.924 4.539 -1.191 1.00 97.00 92 ASN A N 1
ATOM 704 C CA . ASN A 1 92 ? 4.533 4.659 0.209 1.00 97.00 92 ASN A CA 1
ATOM 705 C C . ASN A 1 92 ? 3.174 5.343 0.293 1.00 97.00 92 ASN A C 1
ATOM 707 O O . ASN A 1 92 ? 2.973 6.386 -0.330 1.00 97.00 92 ASN A O 1
ATOM 711 N N . GLY A 1 93 ? 2.267 4.797 1.093 1.00 95.62 93 GLY A N 1
ATOM 712 C CA . GLY A 1 93 ? 0.938 5.359 1.265 1.00 95.62 93 GLY A CA 1
ATOM 713 C C . GLY A 1 93 ? 0.408 5.233 2.681 1.00 95.62 93 GLY A C 1
ATOM 714 O O . GLY A 1 93 ? 0.846 4.388 3.463 1.00 95.62 93 GLY A O 1
ATOM 715 N N . THR A 1 94 ? -0.547 6.092 3.008 1.00 96.50 94 THR A N 1
ATOM 716 C CA . THR A 1 94 ? -1.310 6.049 4.252 1.00 96.50 94 THR A CA 1
ATOM 717 C C . THR A 1 94 ? -2.790 6.194 3.946 1.00 96.50 94 THR A C 1
ATOM 719 O O . THR A 1 94 ? -3.188 6.909 3.027 1.00 96.50 94 THR A O 1
ATOM 722 N N . GLY A 1 95 ? -3.621 5.497 4.709 1.00 94.44 95 GLY A N 1
ATOM 723 C CA . GLY A 1 95 ? -5.054 5.490 4.480 1.00 94.44 95 GLY A CA 1
ATOM 724 C C . GLY A 1 95 ? -5.860 5.250 5.741 1.00 94.44 95 GLY A C 1
ATOM 725 O O . GLY A 1 95 ? -5.338 4.859 6.788 1.00 94.44 95 GLY A O 1
ATOM 726 N N . SER A 1 96 ? -7.154 5.505 5.614 1.00 94.44 96 SER A N 1
ATOM 727 C CA . SER A 1 96 ? -8.169 5.183 6.606 1.00 94.44 96 SER A CA 1
ATOM 728 C C . SER A 1 96 ? -9.349 4.566 5.882 1.00 94.44 96 SER A C 1
ATOM 730 O O . SER A 1 96 ? -9.729 5.037 4.818 1.00 94.44 96 SER A O 1
ATOM 732 N N . SER A 1 97 ? -9.951 3.530 6.440 1.00 93.00 97 SER A N 1
ATOM 733 C CA . SER A 1 97 ? -11.120 2.879 5.850 1.00 93.00 97 SER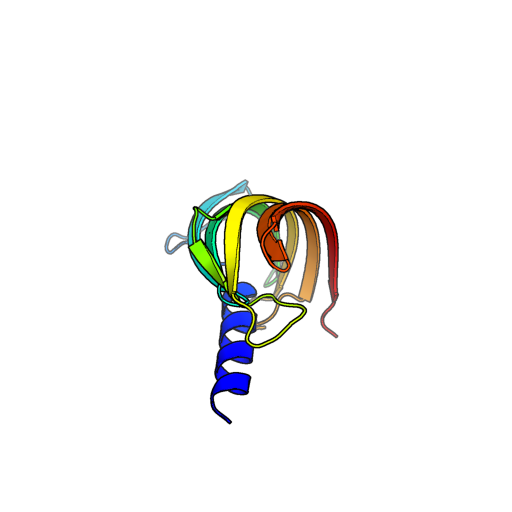 A CA 1
ATOM 734 C C . SER A 1 97 ? -12.108 2.501 6.935 1.00 93.00 97 SER A C 1
ATOM 736 O O . SER A 1 97 ? -11.719 2.117 8.037 1.00 93.00 97 SER A O 1
ATOM 738 N N . THR A 1 98 ? -13.390 2.631 6.621 1.00 93.12 98 THR A N 1
ATOM 739 C CA . THR A 1 98 ? -14.473 2.182 7.484 1.00 93.12 98 THR A CA 1
ATOM 740 C C . THR A 1 98 ? -15.193 1.040 6.789 1.00 93.12 98 THR A C 1
ATOM 742 O O . THR A 1 98 ? -15.638 1.170 5.648 1.00 93.12 98 THR A O 1
ATOM 745 N N . PHE A 1 99 ? -15.315 -0.081 7.486 1.00 90.38 99 PHE A N 1
ATOM 746 C CA . PHE A 1 99 ? -16.024 -1.272 7.043 1.00 90.38 99 PHE A CA 1
ATOM 747 C C . PHE A 1 99 ? -17.314 -1.431 7.827 1.00 90.38 99 PHE A C 1
ATOM 749 O O . PHE A 1 99 ? -17.400 -1.028 8.982 1.00 90.38 99 PHE A O 1
ATOM 756 N N . ASP A 1 100 ? -18.295 -2.040 7.183 1.00 90.88 100 ASP A N 1
ATOM 757 C CA . ASP A 1 100 ? -19.518 -2.549 7.787 1.00 90.88 100 ASP A CA 1
ATOM 758 C C . ASP A 1 100 ? -19.476 -4.061 7.560 1.00 90.88 100 ASP A C 1
ATOM 760 O O . ASP A 1 100 ? -19.380 -4.499 6.414 1.00 90.88 100 ASP A O 1
ATOM 764 N N . LEU A 1 101 ? -19.464 -4.855 8.634 1.00 87.25 101 LEU A N 1
ATOM 765 C CA . LEU A 1 101 ? -19.292 -6.311 8.559 1.00 87.25 101 LEU A CA 1
ATOM 766 C C . LEU A 1 101 ? -20.433 -7.023 7.813 1.00 87.25 101 LEU A C 1
ATOM 768 O O . LEU A 1 101 ? -20.271 -8.171 7.401 1.00 87.25 101 LEU A O 1
ATOM 772 N N . GLY A 1 102 ? -21.571 -6.354 7.603 1.00 86.88 102 GLY A N 1
ATOM 773 C CA . GLY A 1 102 ? -22.656 -6.838 6.752 1.00 86.88 102 GLY A CA 1
ATOM 774 C C . GLY A 1 102 ? -22.431 -6.592 5.256 1.00 86.88 102 GLY A C 1
ATOM 775 O O . GLY A 1 102 ? -23.241 -7.030 4.435 1.00 86.88 102 GLY A O 1
ATOM 776 N N . ARG A 1 103 ? -21.359 -5.886 4.873 1.00 85.06 103 ARG A N 1
ATOM 777 C CA . ARG A 1 103 ? -21.055 -5.486 3.495 1.00 85.06 103 ARG A CA 1
ATOM 778 C C . ARG A 1 103 ? -19.683 -5.988 3.074 1.00 85.06 103 ARG A C 1
ATOM 780 O O . ARG A 1 103 ? -18.756 -6.086 3.866 1.00 85.06 103 ARG A O 1
ATOM 787 N N . ILE A 1 104 ? -19.542 -6.270 1.781 1.00 75.69 104 ILE A N 1
ATOM 788 C CA . ILE A 1 104 ? -18.263 -6.755 1.252 1.00 75.69 104 ILE A CA 1
ATOM 789 C C . ILE A 1 104 ? -17.295 -5.603 0.943 1.00 75.69 104 ILE A C 1
ATOM 791 O O . ILE A 1 104 ? -16.083 -5.771 1.029 1.00 75.69 104 ILE A O 1
ATOM 795 N N . MET A 1 105 ? -17.825 -4.426 0.600 1.00 79.44 105 MET A N 1
ATOM 796 C CA . MET A 1 105 ? -17.026 -3.231 0.327 1.00 79.44 105 MET A CA 1
ATOM 797 C C . MET A 1 105 ? -16.977 -2.316 1.557 1.00 79.44 105 MET A C 1
ATOM 799 O O . MET A 1 105 ? -17.977 -2.230 2.279 1.00 79.44 105 MET A O 1
ATOM 803 N N . PRO A 1 106 ? -15.868 -1.580 1.767 1.00 85.38 106 PRO A N 1
ATOM 804 C CA . PRO A 1 106 ? -15.832 -0.518 2.761 1.00 85.38 106 PRO A CA 1
ATOM 805 C C . PRO A 1 106 ? -16.933 0.519 2.498 1.00 85.38 106 PRO A C 1
ATOM 807 O O . PRO A 1 106 ? -17.236 0.850 1.350 1.00 85.38 106 PRO A O 1
ATOM 810 N N . VAL A 1 107 ? -17.516 1.058 3.570 1.00 91.12 107 VAL A N 1
ATOM 811 C CA . VAL A 1 107 ? -18.510 2.138 3.479 1.00 91.12 107 VAL A CA 1
ATOM 812 C C . VAL A 1 107 ? -17.858 3.469 3.123 1.00 91.12 107 VAL A C 1
ATOM 814 O O . VAL A 1 107 ? -18.463 4.287 2.433 1.00 91.12 107 VAL A O 1
ATOM 817 N N . SER A 1 108 ? -16.615 3.673 3.555 1.00 92.25 108 SER A N 1
ATOM 818 C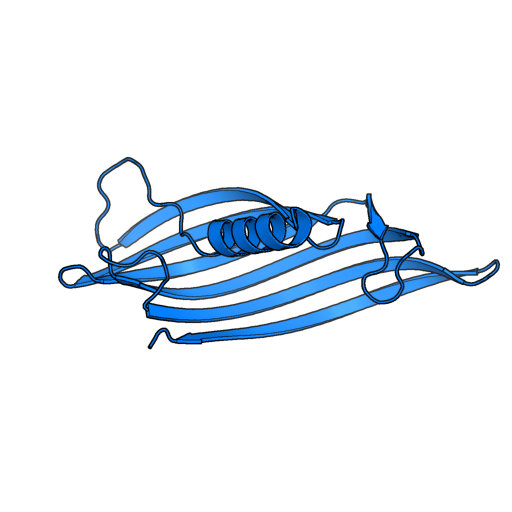 CA . SER A 1 108 ? -15.813 4.833 3.196 1.00 92.25 108 SER A CA 1
ATOM 819 C C . SER A 1 108 ? -14.325 4.526 3.303 1.00 92.25 108 SER A C 1
ATOM 821 O O . SER A 1 108 ? -13.905 3.589 3.988 1.00 92.25 108 SER A O 1
ATOM 823 N N . GLY A 1 109 ? -13.508 5.330 2.633 1.00 91.88 109 GLY A N 1
ATOM 824 C CA . GLY A 1 109 ? -12.072 5.280 2.829 1.00 91.88 109 GLY A CA 1
ATOM 825 C C . GLY A 1 109 ? -11.317 6.383 2.113 1.00 91.88 109 GLY A C 1
ATOM 826 O O . GLY A 1 109 ? -11.805 6.986 1.160 1.00 91.88 109 GLY A O 1
ATOM 827 N N . THR A 1 110 ? -10.105 6.629 2.584 1.00 93.38 110 THR A N 1
ATOM 828 C CA . THR A 1 110 ? -9.129 7.524 1.979 1.00 93.38 110 THR A CA 1
ATOM 829 C C . THR A 1 110 ? -7.792 6.813 1.856 1.00 93.38 110 THR A C 1
ATOM 831 O O . THR A 1 110 ? -7.412 6.021 2.721 1.00 93.38 110 THR A O 1
ATOM 834 N N . LEU A 1 111 ? -7.066 7.103 0.783 1.00 92.50 111 LEU A N 1
ATOM 835 C CA . LEU A 1 111 ? -5.699 6.645 0.574 1.00 92.50 111 LEU A CA 1
ATOM 836 C C . LEU A 1 111 ? -4.907 7.763 -0.097 1.00 92.50 111 LEU A C 1
ATOM 838 O O . LEU A 1 111 ? -5.265 8.210 -1.183 1.00 92.50 111 LEU A O 1
ATOM 842 N N . ALA A 1 112 ? -3.834 8.198 0.551 1.00 94.19 112 ALA A N 1
ATOM 843 C CA . ALA A 1 112 ? -2.823 9.061 -0.036 1.00 94.19 112 ALA A CA 1
ATOM 844 C C . ALA A 1 112 ? -1.576 8.217 -0.296 1.00 94.19 112 ALA A C 1
ATOM 846 O O . ALA A 1 112 ? -1.029 7.619 0.629 1.00 94.19 112 ALA A O 1
ATOM 847 N N . GLU A 1 113 ? -1.125 8.158 -1.541 1.00 93.56 113 GLU A N 1
ATOM 848 C CA . GLU A 1 113 ? 0.005 7.335 -1.957 1.00 93.56 113 GLU A CA 1
ATOM 849 C C . GLU A 1 113 ? 0.970 8.138 -2.822 1.00 93.56 113 GLU A C 1
ATOM 851 O O . GLU A 1 113 ? 0.564 8.905 -3.692 1.00 93.56 113 GLU A O 1
ATOM 856 N N . LYS A 1 114 ? 2.265 7.942 -2.584 1.00 96.31 114 LYS A N 1
ATOM 857 C CA . LYS A 1 114 ? 3.344 8.484 -3.403 1.00 96.31 114 LYS A CA 1
ATOM 858 C C . LYS A 1 114 ? 4.112 7.345 -4.033 1.00 96.31 114 LYS A C 1
ATOM 860 O O . LYS A 1 114 ? 4.576 6.459 -3.315 1.00 96.31 114 LYS A O 1
ATOM 865 N N . THR A 1 115 ? 4.314 7.403 -5.340 1.00 94.38 115 THR A N 1
ATOM 866 C CA . THR A 1 115 ? 5.027 6.372 -6.096 1.00 94.38 115 THR A CA 1
ATOM 867 C C . THR A 1 115 ? 6.109 7.003 -6.963 1.00 94.38 115 THR A C 1
ATOM 869 O O . THR A 1 115 ? 5.874 7.996 -7.645 1.00 94.38 115 THR A O 1
ATOM 872 N N . GLU A 1 116 ? 7.297 6.407 -6.956 1.00 95.50 116 GLU A N 1
ATOM 873 C CA . GLU A 1 116 ? 8.399 6.692 -7.877 1.00 95.50 116 GLU A CA 1
ATOM 874 C C . GLU A 1 116 ? 8.595 5.470 -8.778 1.00 95.50 116 GLU A C 1
ATOM 876 O O . GLU A 1 116 ? 8.703 4.341 -8.289 1.00 95.50 116 GLU A O 1
ATOM 881 N N . VAL A 1 117 ? 8.629 5.696 -10.088 1.00 93.25 117 VAL A N 1
ATOM 882 C CA . VAL A 1 117 ? 8.801 4.667 -11.114 1.00 93.25 117 VAL A CA 1
ATOM 883 C C . VAL A 1 117 ? 9.920 5.101 -12.051 1.00 93.25 117 VAL A C 1
ATOM 885 O O . VAL A 1 117 ? 9.821 6.135 -12.704 1.00 93.25 117 VAL A O 1
ATOM 888 N N . ILE A 1 118 ? 10.964 4.282 -12.153 1.00 93.88 118 ILE A N 1
ATOM 889 C CA . ILE A 1 118 ? 12.084 4.486 -13.070 1.00 93.88 118 ILE A CA 1
ATOM 890 C C . ILE A 1 118 ? 12.013 3.414 -14.148 1.00 93.88 118 ILE A C 1
ATOM 892 O O . ILE A 1 118 ? 12.065 2.218 -13.848 1.00 93.88 118 ILE A O 1
ATOM 896 N N . MET A 1 119 ? 11.914 3.841 -15.401 1.00 92.19 119 MET A N 1
ATOM 897 C CA . MET A 1 119 ? 11.862 2.954 -16.558 1.00 92.19 119 MET A CA 1
ATOM 898 C C . MET A 1 119 ? 12.917 3.336 -17.578 1.00 92.19 119 MET A C 1
ATOM 900 O O . MET A 1 119 ? 13.190 4.511 -17.800 1.00 92.19 119 MET A O 1
ATOM 904 N N . ASP A 1 120 ? 13.431 2.330 -18.262 1.00 91.56 120 ASP A N 1
ATOM 905 C CA . ASP A 1 120 ? 14.266 2.487 -19.431 1.00 91.56 120 ASP A CA 1
ATOM 906 C C . ASP A 1 120 ? 13.493 2.059 -20.682 1.00 91.56 120 ASP A C 1
ATOM 908 O O . ASP A 1 120 ? 12.912 0.970 -20.755 1.00 91.56 120 ASP A O 1
ATOM 912 N N . MET A 1 121 ? 13.502 2.921 -21.694 1.00 87.44 121 MET A N 1
ATOM 913 C CA . MET A 1 121 ? 12.883 2.661 -22.988 1.00 87.44 121 MET A CA 1
ATOM 914 C C . MET A 1 121 ? 13.887 2.857 -24.119 1.00 87.44 121 MET A C 1
ATOM 916 O O . MET A 1 121 ? 14.738 3.742 -24.074 1.00 87.44 121 MET A O 1
ATOM 920 N N . ASN A 1 122 ? 13.770 2.037 -25.161 1.00 81.94 122 ASN A N 1
ATOM 921 C CA . ASN A 1 122 ? 14.561 2.198 -26.376 1.00 81.94 122 ASN A CA 1
ATOM 922 C C . ASN A 1 122 ? 13.754 3.023 -27.380 1.00 81.94 122 ASN A C 1
ATOM 924 O O . ASN A 1 122 ? 12.723 2.563 -27.874 1.00 81.94 122 ASN A O 1
ATOM 928 N N . VAL A 1 123 ? 14.219 4.234 -27.678 1.00 77.88 123 VAL A N 1
ATOM 929 C CA . VAL A 1 123 ? 13.647 5.108 -28.709 1.00 77.88 123 VAL A CA 1
ATOM 930 C C . VAL A 1 123 ? 14.627 5.137 -29.876 1.00 77.88 123 VAL A C 1
ATOM 932 O O . VAL A 1 123 ? 15.661 5.803 -29.842 1.00 77.88 123 VAL A O 1
ATOM 935 N N . GLY A 1 124 ? 14.343 4.334 -30.904 1.00 79.44 124 GLY A N 1
ATOM 936 C CA . GLY A 1 124 ? 15.292 4.091 -31.992 1.00 79.44 124 GLY A CA 1
ATOM 937 C C . GLY A 1 124 ? 16.531 3.340 -31.493 1.00 79.44 124 GLY A C 1
ATOM 938 O O . GLY A 1 124 ? 16.410 2.240 -30.959 1.00 79.44 124 GLY A O 1
ATOM 939 N N . GLN A 1 125 ? 17.719 3.925 -31.674 1.00 77.88 125 GLN A N 1
ATOM 940 C CA . GLN A 1 125 ? 18.990 3.364 -31.184 1.00 77.88 125 GLN A CA 1
ATOM 941 C C . GLN A 1 125 ? 19.419 3.920 -29.815 1.00 77.88 125 GLN A C 1
ATOM 943 O O . GLN A 1 125 ? 20.448 3.506 -29.286 1.00 77.88 125 GLN A O 1
ATOM 948 N N . GLN A 1 126 ? 18.665 4.862 -29.238 1.00 82.75 126 GLN A N 1
ATOM 949 C CA . GLN A 1 126 ? 19.016 5.497 -27.970 1.00 82.75 126 GLN A CA 1
ATOM 950 C C . GLN A 1 126 ? 18.182 4.935 -26.818 1.00 82.75 126 GLN A C 1
ATOM 952 O O . GLN A 1 126 ? 16.961 4.793 -26.916 1.00 82.75 126 GLN A O 1
ATOM 957 N N . LYS A 1 127 ? 18.862 4.639 -25.708 1.00 86.06 127 LYS A N 1
ATOM 958 C CA . LYS A 1 127 ? 18.234 4.290 -24.436 1.00 86.06 127 LYS A CA 1
ATOM 959 C C . LYS A 1 127 ? 17.873 5.581 -23.702 1.00 86.06 127 LYS A C 1
ATOM 961 O O . LYS A 1 127 ? 18.750 6.401 -23.442 1.00 86.06 127 LYS A O 1
ATOM 966 N N . GLN A 1 128 ? 16.601 5.749 -23.370 1.00 90.19 128 GLN A N 1
ATOM 967 C CA . GLN A 1 128 ? 16.087 6.878 -22.605 1.00 90.19 128 GLN A CA 1
ATOM 968 C C . GLN A 1 128 ? 15.566 6.384 -21.256 1.00 90.19 128 GLN A C 1
ATOM 970 O O . GLN A 1 128 ? 14.722 5.490 -21.208 1.00 90.19 128 GLN A O 1
ATOM 975 N N . THR A 1 129 ? 16.054 6.982 -20.171 1.00 92.69 129 THR A N 1
ATOM 976 C CA . THR A 1 129 ? 15.537 6.746 -18.819 1.00 92.69 129 THR A CA 1
ATOM 977 C C . THR A 1 129 ? 14.447 7.767 -18.510 1.00 92.69 129 THR A C 1
ATOM 979 O O . THR A 1 129 ? 14.630 8.968 -18.713 1.00 92.69 129 THR A O 1
ATOM 982 N N . MET A 1 130 ? 13.312 7.288 -18.016 1.00 91.81 130 MET A N 1
ATOM 983 C CA . MET A 1 130 ? 12.202 8.091 -17.516 1.00 91.81 130 MET A CA 1
ATOM 984 C C . MET A 1 130 ? 12.071 7.885 -16.009 1.00 91.81 130 MET A C 1
ATOM 986 O O . MET A 1 130 ? 11.925 6.751 -15.558 1.00 91.81 130 MET A O 1
ATOM 990 N N . ASP A 1 131 ? 12.087 8.980 -15.251 1.00 94.38 131 ASP A N 1
ATOM 991 C CA . ASP A 1 131 ? 11.734 9.017 -13.829 1.00 94.38 131 ASP A CA 1
ATOM 992 C C . ASP A 1 131 ? 10.354 9.672 -13.694 1.00 94.38 131 ASP A C 1
ATOM 994 O O . ASP A 1 131 ? 10.154 10.817 -14.106 1.00 94.38 131 ASP A O 1
ATOM 998 N N . MET A 1 132 ? 9.386 8.917 -13.178 1.00 92.62 132 MET A N 1
ATOM 999 C CA . MET A 1 132 ? 8.012 9.358 -12.975 1.00 92.62 132 MET A CA 1
ATOM 1000 C C . MET A 1 132 ? 7.679 9.335 -11.489 1.00 92.62 132 MET A C 1
ATOM 1002 O O . MET A 1 132 ? 7.749 8.290 -10.840 1.00 92.62 132 MET A O 1
ATOM 1006 N N . LYS A 1 133 ? 7.233 10.480 -10.973 1.00 94.81 133 LYS A N 1
ATOM 1007 C CA . LYS A 1 133 ? 6.744 10.632 -9.601 1.00 94.81 133 LYS A CA 1
ATOM 1008 C C . LYS A 1 133 ? 5.257 10.928 -9.639 1.00 94.81 133 LYS A C 1
ATOM 1010 O O . LYS A 1 133 ? 4.829 11.842 -10.340 1.00 94.81 133 LYS A O 1
ATOM 1015 N N . MET A 1 134 ? 4.481 10.131 -8.919 1.00 92.94 134 MET A N 1
ATOM 1016 C CA . MET A 1 134 ? 3.027 10.212 -8.868 1.00 92.94 134 MET A CA 1
ATOM 1017 C C . MET A 1 134 ? 2.588 10.395 -7.420 1.00 92.94 134 MET A C 1
ATOM 1019 O O . MET A 1 134 ? 2.983 9.615 -6.558 1.00 92.94 134 MET A O 1
ATOM 1023 N N . ASP A 1 135 ? 1.751 11.399 -7.180 1.00 95.00 135 ASP A N 1
ATOM 1024 C CA . ASP A 1 135 ? 1.009 11.567 -5.934 1.00 95.00 135 ASP A CA 1
ATOM 1025 C C . ASP A 1 135 ? -0.464 11.242 -6.228 1.00 95.00 135 ASP A C 1
ATOM 1027 O O . ASP A 1 135 ? -1.110 11.909 -7.039 1.00 95.00 135 ASP A O 1
ATOM 1031 N N . MET A 1 136 ? -0.998 10.205 -5.590 1.00 89.56 136 MET A N 1
ATOM 1032 C CA . MET A 1 136 ? -2.386 9.770 -5.723 1.00 89.56 136 MET A CA 1
ATOM 1033 C C . MET A 1 136 ? -3.143 10.046 -4.430 1.00 89.56 136 MET A C 1
ATOM 1035 O O . MET A 1 136 ? -2.673 9.722 -3.344 1.00 89.56 136 MET A O 1
ATOM 1039 N N . ASN A 1 137 ? -4.340 10.615 -4.553 1.00 90.38 137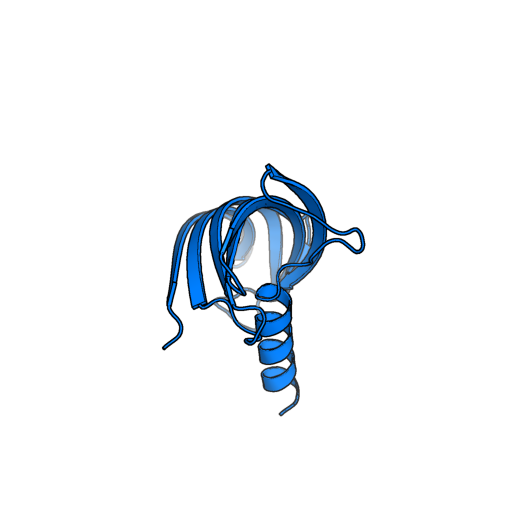 ASN A N 1
ATOM 1040 C CA . ASN A 1 137 ? -5.297 10.723 -3.459 1.00 90.38 137 ASN A CA 1
ATOM 1041 C C . ASN A 1 137 ? -6.600 10.073 -3.915 1.00 90.38 137 ASN A C 1
ATOM 1043 O O . ASN A 1 137 ? -7.187 10.491 -4.913 1.00 90.38 137 ASN A O 1
ATOM 1047 N N . ILE A 1 138 ? -7.025 9.038 -3.204 1.00 88.25 138 ILE A N 1
ATOM 1048 C CA . ILE A 1 138 ? -8.226 8.266 -3.496 1.00 88.25 138 ILE A CA 1
ATOM 1049 C C . ILE A 1 138 ? -9.195 8.469 -2.341 1.00 88.25 138 ILE A C 1
ATOM 1051 O O . ILE A 1 138 ? -8.818 8.319 -1.179 1.00 88.25 138 ILE A O 1
ATOM 1055 N N . THR A 1 139 ? -10.445 8.759 -2.681 1.00 88.69 139 THR A N 1
ATOM 1056 C CA . THR A 1 139 ? -11.566 8.768 -1.743 1.00 88.69 139 THR A CA 1
ATOM 1057 C C . THR A 1 139 ? -12.611 7.785 -2.243 1.00 88.69 139 THR A C 1
ATOM 1059 O O . THR A 1 139 ? -12.961 7.785 -3.424 1.00 88.69 139 THR A O 1
ATOM 1062 N N . LEU A 1 140 ? -13.101 6.946 -1.339 1.00 86.50 140 LEU A N 1
ATOM 1063 C CA . LEU A 1 140 ? -14.175 5.994 -1.567 1.00 86.50 140 LEU A CA 1
ATOM 1064 C C . LEU A 1 140 ? -15.347 6.351 -0.656 1.00 86.50 140 LEU A C 1
ATOM 1066 O O . LEU A 1 140 ? -15.163 6.528 0.547 1.00 86.50 140 LEU A O 1
ATOM 1070 N N . GLU A 1 141 ? -16.549 6.373 -1.223 1.00 87.69 141 GLU A N 1
ATOM 1071 C CA . GLU A 1 141 ? -17.809 6.451 -0.486 1.00 87.69 141 GLU A CA 1
ATOM 1072 C C . GLU A 1 141 ? -18.802 5.465 -1.115 1.00 87.69 141 GLU A C 1
ATOM 1074 O O . GLU A 1 141 ? -19.129 5.567 -2.301 1.00 87.69 141 GLU A O 1
ATOM 1079 N N . SER A 1 142 ? -19.271 4.488 -0.335 1.00 78.56 142 SER A N 1
ATOM 1080 C CA . SER A 1 142 ? -20.373 3.614 -0.741 1.00 78.56 142 SER A CA 1
ATOM 1081 C C . SER A 1 142 ? -21.690 4.304 -0.416 1.00 78.56 142 SER A C 1
ATOM 1083 O O . SER A 1 142 ? -21.925 4.678 0.733 1.00 78.56 142 SER A O 1
ATOM 1085 N N . LYS A 1 143 ? -22.572 4.418 -1.411 1.00 60.97 143 LYS A N 1
ATOM 1086 C CA . LYS A 1 143 ? -23.993 4.696 -1.165 1.00 60.97 143 LYS A CA 1
ATOM 1087 C C . LYS A 1 143 ? -24.705 3.453 -0.631 1.00 60.97 143 LYS A C 1
ATOM 1089 O O . LYS A 1 143 ? -24.167 2.335 -0.817 1.00 60.97 143 LYS A O 1
#